Protein AF-A0A9P0KWQ9-F1 (afdb_monomer_lite)

Radius of gyration: 14.83 Å; chains: 1; bounding box: 35×32×34 Å

Secondary structure (DSSP, 8-state):
-PPPHHHHHHHHHHHHH-HHHH-TTSGGGG-HHHHHHHHHHHHHHTT-TT--HHHHHHHHHHHHHHHHHHHHHHT-SSPPPS--SSTTSTTS--

InterPro domains:
  IPR006578 MADF domain [PF10545] (11-77)

Foldseek 3Di:
DDDDPVLVVLLVVLQVVLCLPPPPPDPSVPVPVSNVVSLQVSQVVSVDPPGDSVNSVVVSVVVVVVVVVVVQVVPPPDHDDPDPPPDPVPPPDD

Sequence (94 aa):
MKWSEEETMHFVELYSEKECLWKKSSVNYRNKNMRRAAEGDIANRMEKESFGVAELKQKIKIMRTTCNQEALKETQIDPPSENEQCLLEEQVTE

pLDDT: mean 74.53, std 17.7, range [34.94, 91.38]

Structure (mmCIF, N/CA/C/O backbone):
data_AF-A0A9P0KWQ9-F1
#
_entry.id   AF-A0A9P0KWQ9-F1
#
loop_
_atom_site.group_PDB
_atom_site.id
_atom_site.type_symbol
_atom_site.label_atom_id
_atom_site.label_alt_id
_atom_site.label_comp_id
_atom_site.label_asym_id
_atom_site.label_entity_id
_atom_site.label_seq_id
_atom_site.pdbx_PDB_ins_code
_atom_site.Cartn_x
_atom_site.Cartn_y
_atom_site.Cartn_z
_atom_site.occupancy
_atom_site.B_iso_or_equiv
_atom_site.auth_seq_id
_atom_site.auth_comp_id
_atom_site.auth_asym_id
_atom_site.auth_atom_id
_atom_site.pdbx_PDB_model_num
ATOM 1 N N . MET A 1 1 ? -2.907 10.002 12.346 1.00 62.00 1 MET A N 1
ATOM 2 C CA . MET A 1 1 ? -4.108 9.402 11.725 1.00 62.00 1 MET A CA 1
ATOM 3 C C . MET A 1 1 ? -4.483 8.154 12.508 1.00 62.00 1 MET A C 1
ATOM 5 O O . MET A 1 1 ? -3.640 7.272 12.634 1.00 62.00 1 MET A O 1
ATOM 9 N N . LYS A 1 2 ? -5.688 8.095 13.082 1.00 72.38 2 LYS A N 1
ATOM 10 C CA . LYS A 1 2 ? -6.197 6.880 13.733 1.00 72.38 2 LYS A CA 1
ATOM 11 C C . LYS A 1 2 ? -6.902 6.047 12.662 1.00 72.38 2 LYS A C 1
ATOM 13 O O . LYS A 1 2 ? -7.734 6.593 11.949 1.00 72.38 2 LYS A O 1
ATOM 18 N N . TRP A 1 3 ? -6.495 4.792 12.512 1.00 79.19 3 TRP A N 1
ATOM 19 C CA . TRP A 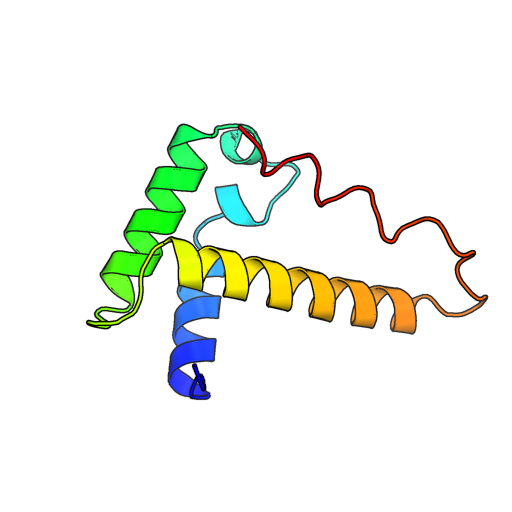1 3 ? -7.155 3.834 11.629 1.00 79.19 3 TRP A CA 1
ATOM 20 C C . TRP A 1 3 ? -8.208 3.085 12.436 1.00 79.19 3 TRP A C 1
ATOM 22 O O . TRP A 1 3 ? -7.902 2.624 13.539 1.00 79.19 3 TRP A O 1
ATOM 32 N N . SER A 1 4 ? -9.414 2.969 11.897 1.00 87.56 4 SER A N 1
ATOM 33 C CA . SER A 1 4 ? -10.430 2.058 12.413 1.00 87.56 4 SER A CA 1
ATOM 34 C C . SER A 1 4 ? -10.063 0.608 12.091 1.00 87.56 4 SER A C 1
ATOM 36 O O . SER A 1 4 ? -9.213 0.326 11.236 1.00 87.56 4 SER A O 1
ATOM 38 N N . GLU A 1 5 ? -10.695 -0.325 12.796 1.00 87.19 5 GLU A N 1
ATOM 39 C CA . GLU A 1 5 ? -10.514 -1.759 12.567 1.00 87.19 5 GLU A CA 1
ATOM 40 C C . GLU A 1 5 ? -10.954 -2.147 11.151 1.00 87.19 5 GLU A C 1
ATOM 42 O O . GLU A 1 5 ? -10.177 -2.752 10.421 1.00 87.19 5 GLU A O 1
ATOM 47 N N . GLU A 1 6 ? -12.125 -1.674 10.719 1.00 88.25 6 GLU A N 1
ATOM 48 C CA . GLU A 1 6 ? -12.662 -1.881 9.367 1.00 88.25 6 GLU A CA 1
ATOM 49 C C . GLU A 1 6 ? -11.708 -1.369 8.279 1.00 88.25 6 GLU A C 1
ATOM 51 O O . GLU A 1 6 ? -11.399 -2.086 7.333 1.00 88.25 6 GLU A O 1
ATOM 56 N N . GLU A 1 7 ? -11.154 -0.164 8.450 1.00 86.69 7 GLU A N 1
ATOM 57 C CA . GLU A 1 7 ? -10.172 0.402 7.514 1.00 86.69 7 GLU A CA 1
ATOM 58 C C . GLU A 1 7 ? -8.890 -0.429 7.461 1.00 86.69 7 GLU A C 1
ATOM 60 O O . GLU A 1 7 ? -8.268 -0.578 6.410 1.00 86.69 7 GLU A O 1
ATOM 65 N N . THR A 1 8 ? -8.465 -0.954 8.612 1.00 88.12 8 THR A N 1
ATOM 66 C CA . THR A 1 8 ? -7.271 -1.794 8.686 1.00 88.12 8 THR A CA 1
ATOM 67 C C . THR A 1 8 ? -7.517 -3.139 8.013 1.00 88.12 8 THR A C 1
ATOM 69 O O . THR A 1 8 ? -6.658 -3.573 7.251 1.00 88.12 8 THR A O 1
ATOM 72 N N . MET A 1 9 ? -8.676 -3.766 8.231 1.00 90.12 9 MET A N 1
ATOM 73 C CA . MET A 1 9 ? -9.056 -5.015 7.564 1.00 90.12 9 MET A CA 1
ATOM 74 C C . MET A 1 9 ? -9.138 -4.826 6.050 1.00 90.12 9 MET A C 1
ATOM 76 O O . MET A 1 9 ? -8.468 -5.546 5.314 1.00 90.12 9 MET A O 1
ATOM 80 N N . HIS A 1 10 ? -9.847 -3.791 5.596 1.00 90.69 10 HIS A N 1
ATOM 81 C CA . HIS A 1 10 ? -9.979 -3.489 4.175 1.00 90.69 10 HIS A CA 1
ATOM 82 C C . HIS A 1 10 ? -8.618 -3.242 3.506 1.00 90.69 10 HIS A C 1
ATOM 84 O O . HIS A 1 10 ? -8.325 -3.753 2.425 1.00 90.69 10 HIS A O 1
ATOM 90 N N . PHE A 1 11 ? -7.721 -2.519 4.179 1.00 89.50 11 PHE A N 1
ATOM 91 C CA . PHE A 1 11 ? -6.361 -2.332 3.685 1.00 89.50 11 PHE A CA 1
ATOM 92 C C . PHE A 1 11 ? -5.559 -3.635 3.626 1.00 89.50 11 PHE A C 1
ATOM 94 O O . PHE A 1 11 ? -4.828 -3.846 2.659 1.00 89.50 11 PHE A O 1
ATOM 101 N N . VAL A 1 12 ? -5.661 -4.499 4.640 1.00 89.12 12 VAL A N 1
ATOM 102 C CA . VAL A 1 12 ? -4.954 -5.788 4.663 1.00 89.12 12 VAL A CA 1
ATOM 103 C C . VAL A 1 12 ? -5.419 -6.681 3.514 1.00 89.12 12 VAL A C 1
ATOM 105 O O . VAL A 1 12 ? -4.572 -7.281 2.851 1.00 89.12 12 VAL A O 1
ATOM 108 N N . GLU A 1 13 ? -6.722 -6.714 3.228 1.00 91.12 13 GLU A N 1
ATOM 109 C CA . GLU A 1 13 ? -7.289 -7.417 2.072 1.00 91.12 13 GLU A CA 1
ATOM 110 C C . GLU A 1 13 ? -6.652 -6.917 0.770 1.00 91.12 13 GLU A C 1
ATOM 112 O O . GLU A 1 13 ? -5.980 -7.684 0.075 1.00 91.12 13 GLU A O 1
ATOM 117 N N . LEU A 1 14 ? -6.734 -5.608 0.506 1.00 91.00 14 LEU A N 1
ATOM 118 C CA . LEU A 1 14 ? -6.153 -4.987 -0.687 1.00 91.00 14 LEU A CA 1
ATOM 119 C C . LEU A 1 14 ? -4.634 -5.196 -0.785 1.00 91.00 14 LEU A C 1
ATOM 121 O O . LEU A 1 14 ? -4.096 -5.423 -1.869 1.00 91.00 14 LEU A O 1
ATOM 125 N N . TYR A 1 15 ? -3.919 -5.124 0.337 1.00 90.06 15 TYR A N 1
ATOM 126 C CA . TYR A 1 15 ? -2.475 -5.333 0.394 1.00 90.06 15 TYR A CA 1
ATOM 127 C C . TYR A 1 15 ? -2.095 -6.784 0.080 1.00 90.06 15 TYR A C 1
ATOM 129 O O . TYR A 1 15 ? -1.108 -7.016 -0.624 1.00 90.06 15 TYR A O 1
ATOM 137 N N . SER A 1 16 ? -2.877 -7.755 0.561 1.00 87.69 16 SER A N 1
ATOM 138 C CA . SER A 1 16 ? -2.634 -9.183 0.336 1.00 87.69 16 SER A CA 1
ATOM 139 C C . SER A 1 16 ? -2.723 -9.560 -1.148 1.00 87.69 16 SER A C 1
ATOM 141 O O . SER A 1 16 ? -1.885 -10.324 -1.634 1.00 87.69 16 SER A O 1
ATOM 143 N N . GLU A 1 17 ? -3.628 -8.929 -1.902 1.00 90.25 17 GLU A N 1
ATOM 144 C CA . GLU A 1 17 ? -3.782 -9.125 -3.350 1.00 90.25 17 GLU A CA 1
ATOM 145 C C . GLU A 1 17 ? -2.567 -8.637 -4.156 1.00 90.25 17 GLU A C 1
ATOM 147 O O . GLU A 1 17 ? -2.278 -9.132 -5.249 1.00 90.25 17 GLU A O 1
ATOM 152 N N . LYS A 1 18 ? -1.825 -7.649 -3.642 1.00 89.00 18 LYS A N 1
ATOM 153 C CA . LYS A 1 18 ? -0.687 -7.047 -4.347 1.00 89.00 18 LYS A CA 1
ATOM 154 C C . LYS A 1 18 ? 0.620 -7.731 -3.962 1.00 89.00 18 LYS A C 1
ATOM 156 O O . LYS A 1 18 ? 1.440 -7.175 -3.231 1.00 89.00 18 LYS A O 1
ATOM 161 N N . GLU A 1 19 ? 0.888 -8.895 -4.556 1.00 85.88 19 GLU A N 1
ATOM 162 C CA . GLU A 1 19 ? 2.136 -9.646 -4.325 1.00 85.88 19 GLU A CA 1
ATOM 163 C C . GLU A 1 19 ? 3.408 -8.803 -4.535 1.00 85.88 19 GLU A C 1
ATOM 165 O O . GLU A 1 19 ? 4.401 -8.978 -3.833 1.00 85.88 19 GLU A O 1
ATOM 170 N N . CYS A 1 20 ? 3.384 -7.843 -5.467 1.00 87.62 20 CYS A N 1
ATOM 171 C CA . CYS A 1 20 ? 4.509 -6.939 -5.726 1.00 87.62 20 CYS A CA 1
ATOM 172 C C . CYS A 1 20 ? 4.885 -6.043 -4.531 1.00 87.62 20 CYS A C 1
ATOM 174 O O . CYS A 1 20 ? 5.985 -5.492 -4.508 1.00 87.62 20 CYS A O 1
ATOM 176 N N . LEU A 1 21 ? 4.010 -5.905 -3.531 1.00 85.94 21 LEU A N 1
ATOM 177 C CA . LEU A 1 21 ? 4.298 -5.142 -2.327 1.00 85.94 21 LEU A CA 1
ATOM 178 C C . LEU A 1 21 ? 4.973 -6.011 -1.272 1.00 85.94 21 LEU A C 1
ATOM 180 O O . LEU A 1 21 ? 5.986 -5.582 -0.731 1.00 85.94 21 LEU A O 1
ATOM 184 N N . TRP A 1 22 ? 4.482 -7.216 -0.983 1.00 84.88 22 TRP A N 1
ATOM 185 C CA . TRP A 1 22 ? 4.938 -8.011 0.168 1.00 84.88 22 TRP A CA 1
ATOM 186 C C . TRP A 1 22 ? 5.811 -9.224 -0.181 1.00 84.88 22 TRP A C 1
ATOM 188 O O . TRP A 1 22 ? 6.659 -9.624 0.621 1.00 84.88 22 TRP A O 1
ATOM 198 N N . LYS A 1 23 ? 5.651 -9.805 -1.373 1.00 83.38 23 LYS A N 1
ATOM 199 C CA . LYS A 1 23 ? 6.279 -11.074 -1.751 1.00 83.38 23 LYS A CA 1
ATOM 200 C C . LYS A 1 23 ? 7.673 -10.841 -2.324 1.00 83.38 23 LYS A C 1
ATOM 202 O O . LYS A 1 23 ? 7.837 -10.661 -3.527 1.00 83.38 23 LYS A O 1
ATOM 207 N N . LYS A 1 24 ? 8.698 -10.903 -1.468 1.00 80.06 24 LYS A N 1
ATOM 208 C CA . LYS A 1 24 ? 10.114 -10.695 -1.847 1.00 80.06 24 LYS A CA 1
ATOM 209 C C . LYS A 1 24 ? 10.609 -11.622 -2.969 1.00 80.06 24 LYS A C 1
ATOM 211 O O . LYS A 1 24 ? 11.512 -11.244 -3.709 1.00 80.06 24 LYS A O 1
ATOM 216 N N . SER A 1 25 ? 10.034 -12.821 -3.091 1.00 83.19 25 SER A N 1
ATOM 217 C CA . SER A 1 25 ? 10.354 -13.793 -4.148 1.00 83.19 25 SER A CA 1
ATOM 218 C C . SER A 1 25 ? 9.706 -13.474 -5.499 1.00 83.19 25 SER A C 1
ATOM 220 O O . SER A 1 25 ? 10.080 -14.065 -6.509 1.00 83.19 25 SER A O 1
ATOM 222 N N . SER A 1 26 ? 8.745 -12.546 -5.546 1.00 79.81 26 SER A N 1
ATOM 223 C CA . SER A 1 26 ? 8.114 -12.124 -6.792 1.00 79.81 26 SER A CA 1
ATOM 224 C C . SER A 1 26 ? 9.067 -11.251 -7.603 1.00 79.81 26 SER A C 1
ATOM 226 O O . SER A 1 26 ? 9.636 -10.289 -7.090 1.00 79.81 26 SER A O 1
ATOM 228 N N . VAL A 1 27 ? 9.179 -11.511 -8.907 1.00 83.00 27 VAL A N 1
ATOM 229 C CA . VAL A 1 27 ? 9.929 -10.651 -9.844 1.00 83.00 27 VAL A CA 1
ATOM 230 C C . VAL A 1 27 ? 9.399 -9.211 -9.809 1.00 83.00 27 VAL A C 1
ATOM 232 O O . VAL A 1 27 ? 10.157 -8.243 -9.903 1.00 83.00 27 VAL A O 1
ATOM 235 N N . ASN A 1 28 ? 8.097 -9.063 -9.564 1.00 79.88 28 ASN A N 1
ATOM 236 C CA . ASN A 1 28 ? 7.416 -7.774 -9.513 1.00 79.88 28 ASN A CA 1
ATOM 237 C C . ASN A 1 28 ? 7.755 -6.967 -8.249 1.00 79.88 28 ASN A C 1
ATOM 239 O O . ASN A 1 28 ? 7.548 -5.757 -8.238 1.00 79.88 28 ASN A O 1
ATOM 243 N N . TYR A 1 29 ? 8.328 -7.591 -7.212 1.00 81.25 29 TYR A N 1
ATOM 244 C CA . TYR A 1 29 ? 8.762 -6.899 -5.992 1.00 81.25 29 TYR A CA 1
ATOM 245 C C . TYR A 1 29 ? 9.915 -5.920 -6.241 1.00 81.25 29 TYR A C 1
ATOM 247 O O . TYR A 1 29 ? 9.999 -4.860 -5.618 1.00 81.25 29 TYR A O 1
ATOM 255 N N . ARG A 1 30 ? 10.802 -6.246 -7.189 1.00 81.62 30 ARG A N 1
ATOM 256 C CA . ARG A 1 30 ? 11.903 -5.361 -7.603 1.00 81.62 30 ARG A CA 1
ATOM 257 C C . ARG A 1 30 ? 11.464 -4.324 -8.642 1.00 81.62 30 ARG A C 1
ATOM 259 O O . ARG A 1 30 ? 12.209 -3.391 -8.928 1.00 81.62 30 ARG A O 1
ATOM 266 N N . ASN A 1 31 ? 10.252 -4.445 -9.189 1.00 88.19 31 ASN A N 1
ATOM 267 C CA . ASN A 1 31 ? 9.739 -3.523 -10.194 1.00 88.19 31 ASN A CA 1
ATOM 268 C C . ASN A 1 31 ? 9.132 -2.273 -9.535 1.00 88.19 31 ASN A C 1
ATOM 270 O O . ASN A 1 31 ? 7.987 -2.266 -9.078 1.00 88.19 31 ASN A O 1
ATOM 274 N N . LYS A 1 32 ? 9.902 -1.179 -9.529 1.00 86.81 32 LYS A N 1
ATOM 275 C CA . LYS A 1 32 ? 9.507 0.116 -8.951 1.00 86.81 32 LYS A CA 1
ATOM 276 C C . LYS A 1 32 ? 8.181 0.643 -9.509 1.00 86.81 32 LYS A C 1
ATOM 278 O O . LYS A 1 32 ? 7.380 1.175 -8.741 1.00 86.81 32 LYS A O 1
ATOM 283 N N . ASN A 1 33 ? 7.932 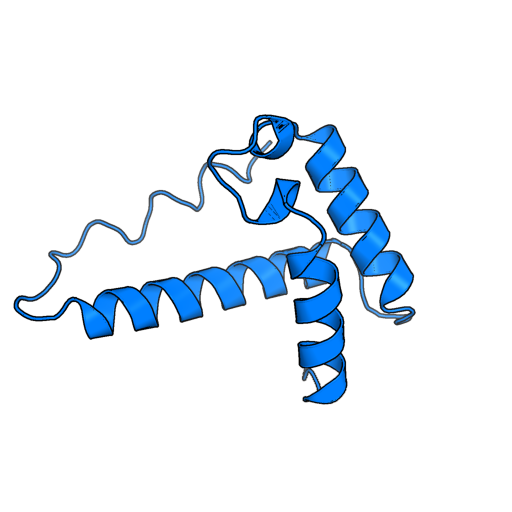0.469 -10.806 1.00 89.12 33 ASN A N 1
ATOM 284 C CA . ASN A 1 33 ? 6.717 0.961 -11.455 1.00 89.12 33 ASN A CA 1
ATOM 285 C C . ASN A 1 33 ? 5.488 0.171 -11.006 1.00 89.12 33 ASN A C 1
ATOM 287 O O . ASN A 1 33 ? 4.468 0.772 -10.683 1.00 89.12 33 ASN A O 1
ATOM 291 N N . MET A 1 34 ? 5.602 -1.156 -10.902 1.00 88.31 34 MET A N 1
ATOM 292 C CA . MET A 1 34 ? 4.504 -1.991 -10.406 1.00 88.31 34 MET A CA 1
ATOM 293 C C . MET A 1 34 ? 4.186 -1.710 -8.941 1.00 88.31 34 MET A C 1
ATOM 295 O O . MET A 1 34 ? 3.014 -1.625 -8.591 1.00 88.31 34 MET A O 1
ATOM 299 N N . ARG A 1 35 ? 5.206 -1.487 -8.101 1.00 88.69 35 ARG A N 1
ATOM 300 C CA . ARG A 1 35 ? 4.986 -1.083 -6.704 1.00 88.69 35 ARG A CA 1
ATOM 301 C C . ARG A 1 35 ? 4.246 0.245 -6.609 1.00 88.69 35 ARG A C 1
ATOM 303 O O . ARG A 1 35 ? 3.241 0.317 -5.919 1.00 88.69 35 ARG A O 1
ATOM 310 N N . ARG A 1 36 ? 4.696 1.270 -7.343 1.00 88.75 36 ARG A N 1
ATOM 311 C CA . ARG A 1 36 ? 4.029 2.584 -7.366 1.00 88.75 36 ARG A CA 1
ATOM 312 C C . ARG A 1 36 ? 2.591 2.485 -7.878 1.00 88.75 36 ARG A C 1
ATOM 314 O O . ARG A 1 36 ? 1.709 3.121 -7.315 1.00 88.75 36 ARG A O 1
ATOM 321 N N . ALA A 1 37 ? 2.351 1.679 -8.913 1.00 90.88 37 ALA A N 1
ATOM 322 C CA . ALA A 1 37 ? 1.008 1.451 -9.440 1.00 90.88 37 ALA A CA 1
ATOM 323 C C . ALA A 1 37 ? 0.109 0.737 -8.419 1.00 90.88 37 ALA A C 1
ATOM 325 O O . ALA A 1 37 ? -1.026 1.152 -8.216 1.00 90.88 37 ALA A O 1
ATOM 326 N N . ALA A 1 38 ? 0.622 -0.289 -7.735 1.00 91.38 38 ALA A N 1
ATOM 327 C CA . ALA A 1 38 ? -0.110 -0.994 -6.688 1.00 91.38 38 ALA A CA 1
ATOM 328 C C . ALA A 1 38 ? -0.394 -0.100 -5.472 1.00 91.38 38 ALA A C 1
ATOM 330 O O . ALA A 1 38 ? -1.501 -0.121 -4.952 1.00 91.38 38 ALA A O 1
ATOM 331 N N . GLU A 1 39 ? 0.572 0.717 -5.047 1.00 89.50 39 GLU A N 1
ATOM 332 C CA . GLU A 1 39 ? 0.375 1.716 -3.993 1.00 89.50 39 GLU A CA 1
ATOM 333 C C . GLU A 1 39 ? -0.704 2.738 -4.382 1.00 89.50 39 GLU A C 1
ATOM 335 O O . GLU A 1 39 ? -1.584 3.045 -3.584 1.00 89.50 39 GLU A O 1
ATOM 340 N N . GLY A 1 40 ? -0.668 3.238 -5.620 1.00 89.69 40 GLY A N 1
ATOM 341 C CA . GLY A 1 40 ? -1.683 4.155 -6.138 1.00 89.69 40 GLY A CA 1
ATOM 342 C C . GLY A 1 40 ? -3.077 3.529 -6.202 1.00 89.69 40 GLY A C 1
ATOM 343 O O . GLY A 1 40 ? -4.042 4.168 -5.798 1.00 89.69 40 GLY A O 1
ATOM 344 N N . ASP A 1 41 ? -3.182 2.276 -6.653 1.00 90.81 41 ASP A N 1
ATOM 345 C CA . ASP A 1 41 ? -4.450 1.535 -6.714 1.00 90.81 41 ASP A CA 1
ATOM 346 C C . ASP A 1 41 ? -5.040 1.314 -5.314 1.00 90.81 41 ASP A C 1
ATOM 348 O O . ASP A 1 41 ? -6.219 1.578 -5.104 1.00 90.81 41 ASP A O 1
ATOM 352 N N . ILE A 1 42 ? -4.227 0.923 -4.324 1.00 91.06 42 ILE A N 1
ATOM 353 C CA . ILE A 1 42 ? -4.704 0.783 -2.938 1.00 91.06 42 ILE A CA 1
ATOM 354 C C . ILE A 1 42 ? -5.131 2.141 -2.367 1.00 91.06 42 ILE A C 1
ATOM 356 O O . ILE A 1 42 ? -6.180 2.231 -1.735 1.00 91.06 42 ILE A O 1
ATOM 360 N N . ALA A 1 43 ? -4.347 3.202 -2.590 1.00 89.06 43 ALA A N 1
ATOM 361 C CA . ALA A 1 43 ? -4.700 4.540 -2.115 1.00 89.06 43 ALA A CA 1
ATOM 362 C C . ALA A 1 43 ? -6.022 5.037 -2.719 1.00 89.06 43 ALA A C 1
ATOM 364 O O . ALA A 1 43 ? -6.829 5.630 -2.010 1.00 89.06 43 ALA A O 1
ATOM 365 N N . ASN A 1 44 ? -6.263 4.743 -3.999 1.00 88.81 44 ASN A N 1
ATOM 366 C CA . ASN A 1 44 ? -7.508 5.076 -4.682 1.00 88.81 44 ASN A CA 1
ATOM 367 C C . ASN A 1 44 ? -8.696 4.281 -4.114 1.00 88.81 44 ASN A C 1
ATOM 369 O O . ASN A 1 44 ? -9.708 4.876 -3.761 1.00 88.81 44 ASN A O 1
ATOM 373 N N . ARG A 1 45 ? -8.544 2.960 -3.947 1.00 88.94 45 ARG A N 1
ATOM 374 C CA . ARG A 1 45 ? -9.602 2.068 -3.439 1.00 88.94 45 ARG A CA 1
ATOM 375 C C . ARG A 1 45 ? -9.995 2.312 -1.987 1.00 88.94 45 ARG A C 1
ATOM 377 O O . ARG A 1 45 ? -11.100 1.968 -1.601 1.00 88.94 45 ARG A O 1
ATOM 384 N N . MET A 1 46 ? -9.110 2.903 -1.190 1.00 86.38 46 MET A N 1
ATOM 385 C CA . MET A 1 46 ? -9.440 3.317 0.175 1.00 86.38 46 MET A CA 1
ATOM 386 C C . MET A 1 46 ? -10.393 4.527 0.215 1.00 86.38 46 MET A C 1
ATOM 388 O O . MET A 1 46 ? -10.862 4.858 1.300 1.00 86.38 46 MET A O 1
ATOM 392 N N . GLU A 1 47 ? -10.641 5.197 -0.925 1.00 79.56 47 GLU A N 1
ATOM 393 C CA . GLU A 1 47 ? -11.626 6.281 -1.122 1.00 79.56 47 GLU A CA 1
ATOM 394 C C . GLU A 1 47 ? -11.623 7.359 -0.023 1.00 79.56 47 GLU A C 1
ATOM 396 O O . GLU A 1 47 ? -12.648 7.938 0.337 1.00 79.56 47 GLU A O 1
ATOM 401 N N . LYS A 1 48 ? -10.444 7.647 0.537 1.00 75.31 48 LYS A N 1
ATOM 402 C CA . LYS A 1 48 ? -10.302 8.519 1.701 1.00 75.31 48 LYS A CA 1
ATOM 403 C C . LYS A 1 48 ? -9.638 9.833 1.309 1.00 75.31 48 LYS A C 1
ATOM 405 O O . LYS A 1 48 ? -8.484 9.866 0.898 1.00 75.31 48 LYS A O 1
ATOM 410 N N . GLU A 1 49 ? -10.366 10.930 1.503 1.00 67.56 49 GLU A N 1
ATOM 411 C CA . GLU A 1 49 ? -10.006 12.287 1.050 1.00 67.56 49 GLU A CA 1
ATOM 412 C C . GLU A 1 49 ? -8.649 12.791 1.590 1.00 67.56 49 GLU A C 1
ATOM 414 O O . GLU A 1 49 ? -7.974 13.598 0.960 1.00 67.56 49 GLU A O 1
ATOM 419 N N . SER A 1 50 ? -8.215 12.269 2.741 1.00 70.00 50 SER A N 1
ATOM 420 C CA . SER A 1 50 ? -6.939 12.590 3.403 1.00 70.00 50 SER A CA 1
ATOM 421 C C . SER A 1 50 ? -5.925 11.438 3.369 1.00 70.00 50 SER A C 1
ATOM 423 O O . SER A 1 50 ? -4.990 11.410 4.169 1.00 70.00 50 SER A O 1
ATOM 425 N N . PHE A 1 51 ? -6.117 10.453 2.489 1.00 74.50 51 PHE A N 1
ATOM 426 C CA . PHE A 1 51 ? -5.254 9.282 2.380 1.00 74.50 51 PHE A CA 1
ATOM 427 C C . PHE A 1 51 ? -4.483 9.277 1.062 1.00 74.50 51 PHE A C 1
ATOM 429 O O . PHE A 1 51 ? -5.008 8.937 0.004 1.00 74.50 51 PHE A O 1
ATOM 436 N N . GLY A 1 52 ? -3.208 9.652 1.138 1.00 80.19 52 GLY A N 1
ATOM 437 C CA . GLY A 1 52 ? -2.290 9.600 0.014 1.00 80.19 52 GLY A CA 1
ATOM 438 C C . GLY A 1 52 ? -1.413 8.349 -0.000 1.00 80.19 52 GLY A C 1
ATOM 439 O O . GLY A 1 52 ? -1.341 7.547 0.935 1.00 80.19 52 GLY A O 1
ATOM 440 N N . VAL A 1 53 ? -0.643 8.230 -1.083 1.00 82.62 53 VAL A N 1
ATOM 441 C CA . VAL A 1 53 ? 0.407 7.210 -1.236 1.00 82.62 53 VAL A CA 1
ATOM 442 C C . VAL A 1 53 ? 1.472 7.317 -0.130 1.00 82.62 53 VAL A C 1
ATOM 444 O O . VAL A 1 53 ? 2.094 6.316 0.226 1.00 82.62 53 VAL A O 1
ATOM 447 N N . ALA A 1 54 ? 1.697 8.505 0.440 1.00 83.81 54 ALA A N 1
ATOM 448 C CA . ALA A 1 54 ? 2.665 8.706 1.520 1.00 83.81 54 ALA A CA 1
ATOM 449 C C . ALA A 1 54 ? 2.210 8.040 2.833 1.00 83.81 54 ALA A C 1
ATOM 451 O O . ALA A 1 54 ? 2.970 7.303 3.465 1.00 83.81 54 ALA A O 1
ATOM 452 N N . GLU A 1 55 ? 0.950 8.231 3.208 1.00 84.31 55 GLU A N 1
ATOM 453 C CA . GLU A 1 55 ? 0.317 7.649 4.387 1.00 84.31 55 GLU A CA 1
ATOM 454 C C . GLU A 1 55 ? 0.216 6.129 4.262 1.00 84.31 55 GLU A C 1
ATOM 456 O 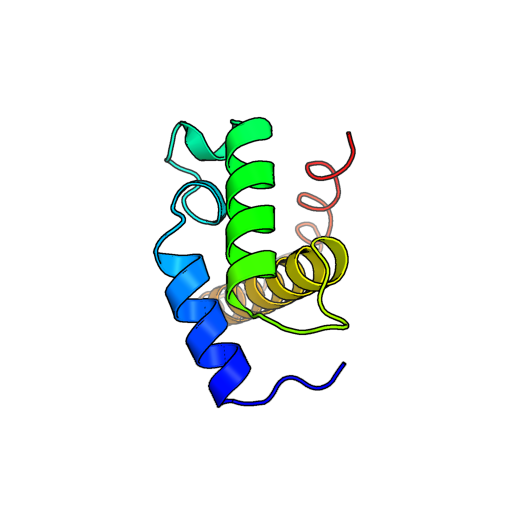O . GLU A 1 55 ? 0.506 5.403 5.217 1.00 84.31 55 GLU A O 1
ATOM 461 N N . LEU A 1 56 ? -0.119 5.645 3.063 1.00 86.00 56 LEU A N 1
ATOM 462 C CA . LEU A 1 56 ? -0.101 4.226 2.724 1.00 86.00 56 LEU A CA 1
ATOM 463 C C . LEU A 1 56 ? 1.284 3.612 2.965 1.00 86.00 56 LEU A C 1
ATOM 465 O O . LEU A 1 56 ? 1.406 2.596 3.649 1.00 86.00 56 LEU A O 1
ATOM 469 N N . LYS A 1 57 ? 2.345 4.246 2.452 1.00 86.12 57 LYS A N 1
ATOM 470 C CA . LYS A 1 57 ? 3.728 3.786 2.657 1.00 86.12 57 LYS A CA 1
ATOM 471 C C . LYS A 1 57 ? 4.101 3.741 4.129 1.00 86.12 57 LYS A C 1
ATOM 473 O O . LYS A 1 57 ? 4.713 2.771 4.574 1.00 86.12 57 LYS A O 1
ATOM 478 N N . GLN A 1 58 ? 3.705 4.755 4.896 1.00 86.12 58 GLN A N 1
ATOM 479 C CA . GLN A 1 58 ? 3.935 4.773 6.336 1.00 86.12 58 GLN A CA 1
ATOM 480 C C . GLN A 1 58 ? 3.208 3.614 7.033 1.00 86.12 58 GLN A C 1
ATOM 482 O O . GLN A 1 58 ? 3.799 2.943 7.877 1.00 86.12 58 GLN A O 1
ATOM 487 N N . LYS A 1 59 ? 1.956 3.326 6.657 1.00 86.69 59 LYS A N 1
ATOM 488 C CA . LYS A 1 59 ? 1.194 2.193 7.203 1.00 86.69 59 LYS A CA 1
ATOM 489 C C . LYS A 1 59 ? 1.841 0.850 6.856 1.00 86.69 59 LYS A C 1
ATOM 491 O O . LYS A 1 59 ? 1.994 0.018 7.747 1.00 86.69 59 LYS A O 1
ATOM 496 N N . ILE A 1 60 ? 2.286 0.665 5.610 1.00 86.50 60 ILE A N 1
ATOM 497 C CA . ILE A 1 60 ? 3.036 -0.527 5.177 1.00 86.50 60 ILE A CA 1
ATOM 498 C C . ILE A 1 60 ? 4.315 -0.683 6.008 1.00 86.50 60 ILE A C 1
ATOM 500 O O . ILE A 1 60 ? 4.608 -1.786 6.471 1.00 86.50 60 ILE A O 1
ATOM 504 N N . LYS A 1 61 ? 5.066 0.409 6.223 1.00 86.12 61 LYS A N 1
ATOM 505 C CA . LYS A 1 61 ? 6.275 0.407 7.062 1.00 86.12 61 LYS A CA 1
ATOM 506 C C . LYS A 1 61 ? 5.947 -0.061 8.477 1.00 86.12 61 LYS A C 1
ATOM 508 O O . LYS A 1 61 ? 6.561 -1.014 8.940 1.00 86.12 61 LYS A O 1
ATOM 513 N N . ILE A 1 62 ? 4.949 0.549 9.122 1.00 85.69 62 ILE A N 1
ATOM 514 C CA . ILE A 1 62 ? 4.521 0.183 10.481 1.00 85.69 62 ILE A CA 1
ATOM 515 C C . ILE A 1 62 ? 4.141 -1.297 10.545 1.00 85.69 62 ILE A C 1
ATOM 517 O O . ILE A 1 62 ? 4.665 -2.011 11.389 1.00 85.69 62 ILE A O 1
ATOM 521 N N . MET A 1 63 ? 3.301 -1.776 9.623 1.00 83.62 63 MET A N 1
ATOM 522 C CA . MET A 1 63 ? 2.873 -3.176 9.602 1.00 83.62 63 MET A CA 1
ATOM 523 C C . MET A 1 63 ? 4.036 -4.156 9.475 1.00 83.62 63 MET A C 1
ATOM 525 O O . MET A 1 63 ? 4.078 -5.151 10.191 1.00 83.62 63 MET A O 1
ATOM 529 N N . ARG A 1 64 ? 4.992 -3.884 8.581 1.00 82.94 64 ARG A N 1
ATOM 530 C CA . ARG A 1 64 ? 6.178 -4.737 8.434 1.00 82.94 64 ARG A CA 1
ATOM 531 C C . ARG A 1 64 ? 7.027 -4.730 9.688 1.00 82.94 64 ARG A C 1
ATOM 533 O O . ARG A 1 64 ? 7.485 -5.787 10.099 1.00 82.94 64 ARG A O 1
ATOM 540 N N . THR A 1 65 ? 7.226 -3.561 10.290 1.00 80.88 65 THR A N 1
ATOM 541 C CA . THR A 1 65 ? 7.978 -3.447 11.538 1.00 80.88 65 THR A CA 1
ATOM 542 C C . THR A 1 65 ? 7.295 -4.229 12.654 1.00 80.88 65 THR A C 1
ATOM 544 O O . THR A 1 65 ? 7.965 -5.014 13.312 1.00 80.88 65 THR A O 1
ATOM 547 N N . THR A 1 66 ? 5.978 -4.090 12.830 1.00 78.94 66 THR A N 1
ATOM 548 C CA . THR A 1 66 ? 5.210 -4.843 13.832 1.00 78.94 66 THR A CA 1
ATOM 549 C C . THR A 1 66 ? 5.288 -6.348 13.583 1.00 78.94 66 THR A C 1
ATOM 551 O O . THR A 1 66 ? 5.681 -7.082 14.482 1.00 78.94 66 THR A O 1
ATOM 554 N N . CYS A 1 67 ? 5.029 -6.804 12.354 1.00 74.69 67 CYS A N 1
ATOM 555 C CA . CYS A 1 67 ? 5.082 -8.223 11.998 1.00 74.69 67 CYS A CA 1
ATOM 556 C C . CYS A 1 67 ? 6.489 -8.818 12.174 1.00 74.69 67 CYS A C 1
ATOM 558 O O . CYS A 1 67 ? 6.628 -9.925 12.683 1.00 74.69 67 CYS A O 1
ATOM 560 N N . ASN A 1 68 ? 7.541 -8.086 11.797 1.00 72.00 68 ASN A N 1
ATOM 561 C CA . ASN A 1 68 ? 8.918 -8.533 12.003 1.00 72.00 68 ASN A CA 1
ATOM 562 C C . ASN A 1 68 ? 9.276 -8.567 13.490 1.00 72.00 68 ASN A C 1
ATOM 564 O O . ASN A 1 68 ? 9.937 -9.496 13.926 1.00 72.00 68 ASN A O 1
ATOM 568 N N . GLN A 1 69 ? 8.852 -7.578 14.281 1.00 71.31 69 GLN A N 1
ATOM 569 C CA . GLN A 1 69 ? 9.088 -7.572 15.726 1.00 71.31 69 GLN A CA 1
ATOM 570 C C . GLN A 1 69 ? 8.378 -8.730 16.424 1.00 71.31 69 GLN A C 1
ATOM 572 O O . GLN A 1 69 ? 8.930 -9.299 17.359 1.00 71.31 69 GLN A O 1
ATOM 577 N N . GLU A 1 70 ? 7.171 -9.081 15.993 1.00 71.31 70 GLU A N 1
ATOM 578 C CA . GLU A 1 70 ? 6.441 -10.239 16.512 1.00 71.31 70 GLU A CA 1
ATOM 579 C C . GLU A 1 70 ? 7.103 -11.554 16.088 1.00 71.31 70 GLU A C 1
ATOM 581 O O . GLU A 1 70 ? 7.374 -12.384 16.951 1.00 71.31 70 GLU A O 1
ATOM 586 N N . ALA A 1 71 ? 7.516 -11.689 14.825 1.00 64.38 71 ALA A N 1
ATOM 587 C CA . ALA A 1 71 ? 8.286 -12.845 14.359 1.00 64.38 71 ALA A CA 1
ATOM 588 C C . ALA A 1 71 ? 9.640 -12.990 15.086 1.00 64.38 71 ALA A C 1
ATOM 590 O O . ALA A 1 71 ? 10.053 -14.093 15.445 1.00 64.38 71 ALA A O 1
ATOM 591 N N . LEU A 1 72 ? 10.327 -11.876 15.363 1.00 59.88 72 LEU A N 1
ATOM 592 C CA . LEU A 1 72 ? 11.552 -11.859 16.165 1.00 59.88 72 LEU A CA 1
ATOM 593 C C . LEU A 1 72 ? 11.280 -12.286 17.611 1.00 59.88 72 LEU A C 1
ATOM 595 O O . LEU A 1 72 ? 12.105 -12.982 18.192 1.00 59.88 72 LEU A O 1
ATOM 599 N N . LYS A 1 73 ? 10.125 -11.928 18.188 1.00 58.34 73 LYS A N 1
ATOM 600 C CA . LYS A 1 73 ? 9.728 -12.390 19.528 1.00 58.34 73 LYS A CA 1
ATOM 601 C C . LYS A 1 73 ? 9.416 -13.885 19.553 1.00 58.34 73 LYS A C 1
ATOM 603 O O . LYS A 1 73 ? 9.796 -14.539 20.518 1.00 58.34 73 LYS A O 1
ATOM 608 N N . GLU A 1 74 ? 8.779 -14.424 18.514 1.00 54.69 74 GLU A N 1
ATOM 609 C CA . GLU A 1 74 ? 8.531 -15.869 18.379 1.00 54.69 74 GLU A CA 1
ATOM 610 C C . GLU A 1 74 ? 9.824 -16.675 18.173 1.00 54.69 74 GLU A C 1
ATOM 612 O O . GLU A 1 74 ? 9.871 -17.858 18.503 1.00 54.69 74 GLU A O 1
ATOM 617 N N . THR A 1 75 ? 10.899 -16.030 17.706 1.00 47.12 75 THR A N 1
ATOM 618 C CA . THR A 1 75 ? 12.225 -16.649 17.534 1.00 47.12 75 THR A CA 1
ATOM 619 C C . THR A 1 75 ? 13.149 -16.444 18.746 1.00 47.12 75 THR A C 1
ATOM 621 O O . THR A 1 75 ? 14.338 -16.715 18.654 1.00 47.12 75 THR A O 1
ATOM 624 N N . GLN A 1 76 ? 12.641 -16.007 19.906 1.00 45.16 76 GLN A N 1
ATOM 625 C CA . GLN A 1 76 ? 13.431 -15.956 21.145 1.00 45.16 76 GLN A CA 1
ATOM 626 C C . GLN A 1 76 ? 13.358 -17.279 21.921 1.00 45.16 76 GLN A C 1
ATOM 628 O O . GLN A 1 76 ? 12.802 -17.365 23.015 1.00 45.16 76 GLN A O 1
ATOM 633 N N . ILE A 1 77 ? 14.001 -18.303 21.357 1.00 50.59 77 ILE A N 1
ATOM 634 C CA 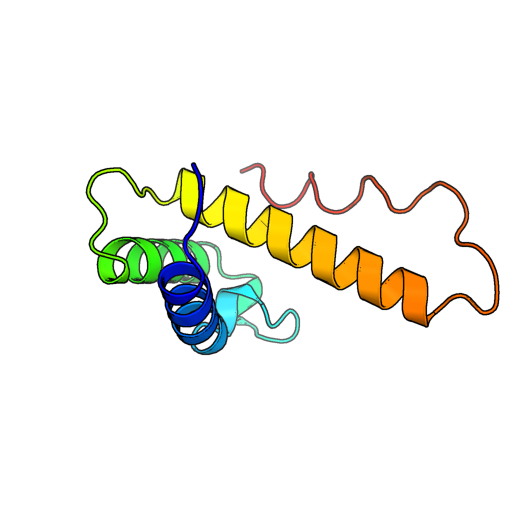. ILE A 1 77 ? 15.077 -18.969 22.093 1.00 50.59 77 ILE A CA 1
ATOM 635 C C . ILE A 1 77 ? 16.351 -18.247 21.617 1.00 50.59 77 ILE A C 1
ATOM 637 O O . ILE A 1 7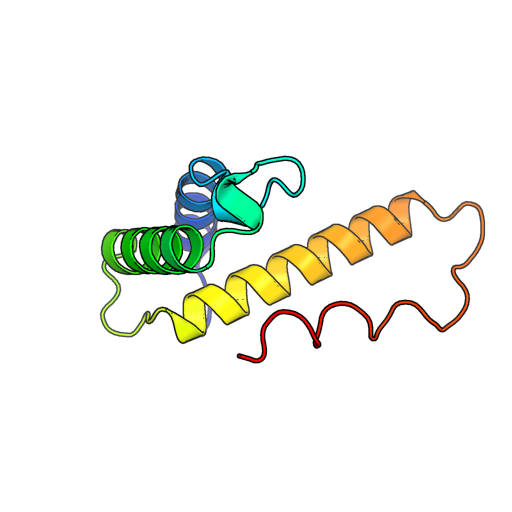7 ? 16.735 -18.397 20.465 1.00 50.59 77 ILE A O 1
ATOM 641 N N . ASP A 1 78 ? 16.918 -17.422 22.500 1.00 50.59 78 ASP A N 1
ATOM 642 C CA . ASP A 1 78 ? 18.106 -16.554 22.360 1.00 50.59 78 ASP A CA 1
ATOM 643 C C . ASP A 1 78 ? 17.937 -15.133 21.751 1.00 50.59 78 ASP A C 1
ATOM 645 O O . ASP A 1 78 ? 17.230 -14.934 20.762 1.00 50.59 78 ASP A O 1
ATOM 649 N N . PRO A 1 79 ? 18.562 -14.101 22.372 1.00 49.75 79 PRO A N 1
ATOM 650 C CA . PRO A 1 79 ? 18.342 -12.689 22.048 1.00 49.75 79 PRO A CA 1
ATOM 651 C C . PRO A 1 79 ? 19.082 -12.253 20.768 1.00 49.75 79 PRO A C 1
ATOM 653 O O . PRO A 1 79 ? 20.261 -12.581 20.606 1.00 49.75 79 PRO A O 1
ATOM 656 N N . PRO A 1 80 ? 18.467 -11.449 19.877 1.00 45.53 80 PRO A N 1
ATOM 657 C CA . PRO A 1 80 ? 19.173 -10.923 18.718 1.00 45.53 80 PRO A CA 1
ATOM 658 C C . PRO A 1 80 ? 20.090 -9.765 19.131 1.00 45.53 80 PRO A C 1
ATOM 660 O O . PRO A 1 80 ? 19.661 -8.779 19.733 1.00 45.53 80 PRO A O 1
ATOM 663 N N . SER A 1 81 ? 21.368 -9.902 18.779 1.00 46.94 81 SER A N 1
ATOM 664 C CA . SER A 1 81 ? 22.387 -8.859 18.868 1.00 46.94 81 SER A CA 1
ATOM 665 C C . SER A 1 81 ? 21.934 -7.573 18.172 1.00 46.94 81 SER A C 1
ATOM 667 O O . SER A 1 81 ? 21.388 -7.623 17.068 1.00 46.94 81 SER A O 1
ATOM 669 N N . GLU A 1 82 ? 22.220 -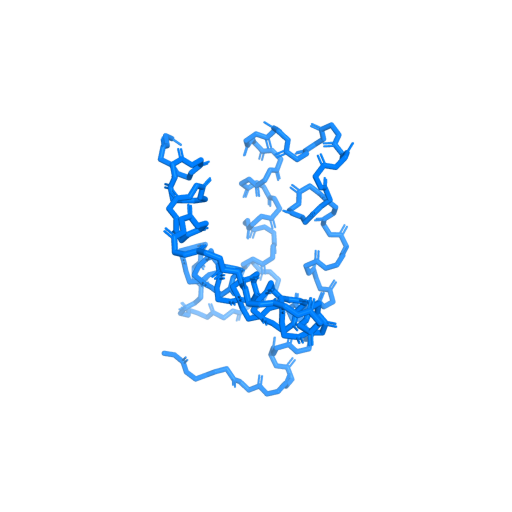6.433 18.798 1.00 46.16 82 GLU A N 1
ATOM 670 C CA . GLU A 1 82 ? 22.039 -5.071 18.287 1.00 46.16 82 GLU A CA 1
ATOM 671 C C . GLU A 1 82 ? 22.721 -4.864 16.920 1.00 46.16 82 GLU A C 1
ATOM 673 O O . GLU A 1 82 ? 23.838 -4.361 16.865 1.00 46.16 82 GLU A O 1
ATOM 678 N N . ASN A 1 83 ? 22.114 -5.277 15.799 1.00 44.16 83 ASN A N 1
ATOM 679 C CA . ASN A 1 83 ? 22.576 -4.826 14.475 1.00 44.16 83 ASN A CA 1
ATOM 680 C C . ASN A 1 83 ? 21.615 -5.000 13.287 1.00 44.16 83 ASN A C 1
ATOM 682 O O . ASN A 1 83 ? 22.016 -4.764 12.150 1.00 44.16 83 ASN A O 1
ATOM 686 N N . GLU A 1 84 ? 20.340 -5.336 13.497 1.00 44.31 84 GLU A N 1
ATOM 687 C CA . GLU A 1 84 ? 19.390 -5.500 12.377 1.00 44.31 84 GLU A CA 1
ATOM 688 C C . GLU A 1 84 ? 18.383 -4.347 12.229 1.00 44.31 84 GLU A C 1
ATOM 690 O O . GLU A 1 84 ? 17.475 -4.387 11.400 1.00 44.31 84 GLU A O 1
ATOM 695 N N . GLN A 1 85 ? 18.567 -3.268 12.997 1.00 41.91 85 GLN A N 1
ATOM 696 C CA . GLN A 1 85 ? 17.691 -2.093 12.968 1.00 41.91 85 GLN A CA 1
ATOM 697 C C . GLN A 1 85 ? 17.888 -1.166 11.753 1.00 41.91 85 GLN A C 1
ATOM 699 O O . GLN A 1 85 ? 17.068 -0.274 11.567 1.00 41.91 85 GLN A O 1
ATOM 704 N N . CYS A 1 86 ? 18.901 -1.367 10.899 1.00 38.66 86 CYS A N 1
ATOM 705 C CA . CYS A 1 86 ? 19.286 -0.353 9.901 1.00 38.66 86 CYS A CA 1
ATOM 706 C C . CYS A 1 86 ? 19.193 -0.774 8.416 1.00 38.66 86 CYS A C 1
ATOM 708 O O . CYS A 1 86 ? 19.384 0.062 7.544 1.00 38.66 86 CYS A O 1
ATOM 710 N N . LEU A 1 87 ? 18.870 -2.028 8.060 1.00 40.16 87 LEU A N 1
ATOM 711 C CA . LEU A 1 87 ? 19.026 -2.488 6.658 1.00 40.16 87 LEU A CA 1
ATOM 712 C C . LEU A 1 87 ? 17.771 -2.399 5.763 1.00 40.16 87 LEU A C 1
ATOM 714 O O . LEU A 1 87 ? 17.749 -2.932 4.652 1.00 40.16 87 LEU A O 1
ATOM 718 N N . LEU A 1 88 ? 16.699 -1.746 6.218 1.00 43.88 88 LEU A N 1
ATOM 719 C CA . LEU A 1 88 ? 15.490 -1.546 5.399 1.00 43.88 88 LEU A CA 1
ATOM 720 C C . LEU A 1 88 ? 15.128 -0.076 5.171 1.00 43.88 88 LEU A C 1
ATOM 722 O O . LEU A 1 88 ? 14.180 0.192 4.432 1.00 43.88 88 LEU A O 1
ATOM 726 N N . GLU A 1 89 ? 15.886 0.865 5.740 1.00 38.41 89 GLU A N 1
ATOM 727 C CA . GLU A 1 89 ? 15.729 2.293 5.433 1.00 38.41 89 GLU A CA 1
ATOM 728 C C . GLU A 1 89 ? 16.449 2.705 4.136 1.00 38.41 89 GLU A C 1
ATOM 730 O O . GLU A 1 89 ? 16.086 3.715 3.542 1.00 38.41 89 GLU A O 1
ATOM 735 N N . GLU A 1 90 ? 17.365 1.885 3.605 1.00 40.31 90 GLU A N 1
ATOM 736 C CA . GLU A 1 90 ? 18.128 2.217 2.387 1.00 40.31 90 GLU A CA 1
ATOM 737 C C . GLU A 1 90 ? 17.496 1.779 1.052 1.00 40.31 90 GLU A C 1
ATOM 739 O O . GLU A 1 90 ? 17.988 2.163 -0.000 1.00 40.31 90 GLU A O 1
ATOM 744 N N . GLN A 1 91 ? 16.385 1.029 1.025 1.00 37.66 91 GLN A N 1
ATOM 745 C CA . GLN A 1 91 ? 15.777 0.583 -0.253 1.00 37.66 91 GLN A CA 1
ATOM 746 C C . GLN A 1 91 ? 14.519 1.360 -0.679 1.00 37.66 91 GLN A C 1
ATOM 748 O O . GLN A 1 91 ? 13.849 0.985 -1.649 1.00 37.66 91 GLN A O 1
ATOM 753 N N . VAL A 1 92 ? 14.184 2.442 0.034 1.00 43.28 92 VAL A N 1
ATOM 754 C CA . VAL A 1 92 ? 13.055 3.341 -0.292 1.00 43.28 92 VAL A CA 1
ATOM 755 C C . VAL A 1 92 ? 13.533 4.757 -0.645 1.00 43.28 92 VAL A C 1
ATOM 757 O O . VAL A 1 92 ? 12.715 5.657 -0.829 1.00 43.28 92 VAL A O 1
ATOM 760 N N . THR A 1 93 ? 14.838 4.954 -0.823 1.00 48.97 93 THR A N 1
ATOM 761 C CA . THR A 1 93 ? 15.403 6.237 -1.250 1.00 48.97 93 THR A CA 1
ATOM 762 C C . THR A 1 93 ? 15.959 6.092 -2.657 1.00 48.97 93 THR A C 1
ATOM 764 O O . THR A 1 93 ? 17.105 5.715 -2.826 1.00 48.97 93 THR A O 1
ATOM 767 N N . GLU A 1 94 ? 15.090 6.308 -3.647 1.00 34.94 94 GLU A N 1
ATOM 768 C CA . GLU A 1 94 ? 15.358 6.840 -5.000 1.00 34.94 94 GLU A CA 1
ATOM 769 C C . GLU A 1 94 ? 14.042 6.898 -5.790 1.00 34.94 94 GLU A C 1
ATOM 771 O O . GLU A 1 94 ? 13.127 6.062 -5.580 1.00 34.94 94 GLU A O 1
#

Organism: Acanthoscelides obtectus (NCBI:txid200917)